Protein AF-A0A955KQ04-F1 (afdb_monomer)

Solvent-accessible surface area (backbone atoms only — not comparable to full-atom values): 5399 Å² total; per-residue (Å²): 110,72,67,60,54,50,53,53,50,52,52,51,54,61,71,45,46,64,66,51,60,64,63,69,69,58,52,82,63,49,73,63,25,44,53,52,51,51,50,52,49,45,39,65,75,43,50,50,56,50,53,51,50,52,35,48,53,45,27,53,50,9,48,43,26,33,70,63,67,18,75,86,35,69,66,43,23,51,52,9,48,50,36,34,50,53,26,50,51,52,54,50,50,50,50,65,68,50,75,77,114

Foldseek 3Di:
DVVVVVVVVVVVVVVCVVVVVVVVPAQPPHPVSVVVVVVVCCCVVPVLVPLLVVLVVQLVVLVCQQPPVCPPPVVSNVSSVVSNVVSVVVVVVSCVVVVVD

Mean predicted aligned error: 10.71 Å

Secondary structure (DSSP, 8-state):
-HHHHHHHHHHHHHHHHHHHHHHTTS-TTHHHHHHHHHHHHHIIIIIHHHHHHHHHHHHHHHHIIIIIGGGS-HHHHHHHHHHHHHHHHHHHHHHHHHTT-

Radius of gyration: 28.17 Å; Cα contacts (8 Å, |Δi|>4): 58; chains: 1; bounding box: 41×22×91 Å

pLDDT: mean 86.5, std 11.71, range [58.22, 98.44]

Structure (mmCIF, N/CA/C/O backbone):
data_AF-A0A955KQ04-F1
#
_entry.id   AF-A0A955KQ04-F1
#
loop_
_atom_site.group_PDB
_atom_site.id
_atom_site.type_symbol
_atom_site.label_atom_id
_atom_site.label_alt_id
_atom_site.label_comp_id
_atom_site.label_asym_id
_atom_site.label_entity_id
_atom_site.label_seq_id
_atom_site.pdbx_PDB_ins_code
_atom_site.Cartn_x
_atom_site.Cartn_y
_atom_site.Cartn_z
_atom_site.occupancy
_atom_site.B_iso_or_equiv
_atom_site.auth_seq_id
_atom_site.auth_comp_id
_atom_site.auth_asym_id
_atom_site.auth_atom_id
_atom_site.pdbx_PDB_model_num
ATOM 1 N N . MET A 1 1 ? 16.935 -0.735 -64.415 1.00 66.25 1 MET A N 1
ATOM 2 C CA . MET A 1 1 ? 17.937 -0.827 -63.324 1.00 66.25 1 MET A CA 1
ATOM 3 C C . MET A 1 1 ? 17.480 -0.178 -62.018 1.00 66.25 1 MET A C 1
ATOM 5 O O . MET A 1 1 ? 17.478 -0.868 -61.011 1.00 66.25 1 MET A O 1
ATOM 9 N N . LYS A 1 2 ? 17.014 1.085 -62.009 1.00 64.88 2 LYS A N 1
ATOM 10 C CA . LYS A 1 2 ? 16.576 1.765 -60.767 1.00 64.88 2 LYS A CA 1
ATOM 11 C C . LYS A 1 2 ? 15.517 1.007 -59.953 1.00 64.88 2 LYS A C 1
ATOM 13 O O . LYS A 1 2 ? 15.675 0.919 -58.746 1.00 64.88 2 LYS A O 1
ATOM 18 N N . LYS A 1 3 ? 14.501 0.417 -60.605 1.00 65.00 3 LYS A N 1
ATOM 19 C CA . LYS A 1 3 ? 13.442 -0.367 -59.934 1.00 65.00 3 LYS A CA 1
ATOM 20 C C . LYS A 1 3 ? 13.988 -1.627 -59.253 1.00 65.00 3 LYS A C 1
ATOM 22 O O . LYS A 1 3 ? 13.662 -1.882 -58.108 1.00 65.00 3 LYS A O 1
ATOM 27 N N . PHE A 1 4 ? 14.877 -2.368 -59.910 1.00 76.19 4 PHE A N 1
ATOM 28 C CA . PHE A 1 4 ? 15.499 -3.565 -59.330 1.00 76.19 4 PHE A CA 1
ATOM 29 C C . PHE A 1 4 ? 16.341 -3.230 -58.088 1.00 76.19 4 PHE A C 1
ATOM 31 O O . PHE A 1 4 ? 16.214 -3.886 -57.061 1.00 76.19 4 PHE A O 1
ATOM 38 N N . LEU A 1 5 ? 17.106 -2.136 -58.144 1.00 74.31 5 LEU A N 1
ATOM 39 C CA . LEU A 1 5 ? 17.864 -1.616 -57.000 1.00 74.31 5 LEU A CA 1
ATOM 40 C C . LEU A 1 5 ? 16.964 -1.213 -55.821 1.00 74.31 5 LEU A C 1
ATOM 42 O O . LEU A 1 5 ? 17.329 -1.447 -54.675 1.00 74.31 5 LEU A O 1
ATOM 46 N N . THR A 1 6 ? 15.779 -0.650 -56.083 1.00 76.75 6 THR A N 1
ATOM 47 C CA . THR A 1 6 ? 14.837 -0.265 -55.013 1.00 76.75 6 THR A CA 1
ATOM 48 C C . THR A 1 6 ? 14.231 -1.480 -54.319 1.00 76.75 6 THR A C 1
ATOM 50 O O . THR A 1 6 ? 14.092 -1.477 -53.100 1.00 76.75 6 THR A O 1
ATOM 53 N N . HIS A 1 7 ? 13.907 -2.531 -55.075 1.00 75.81 7 HIS A N 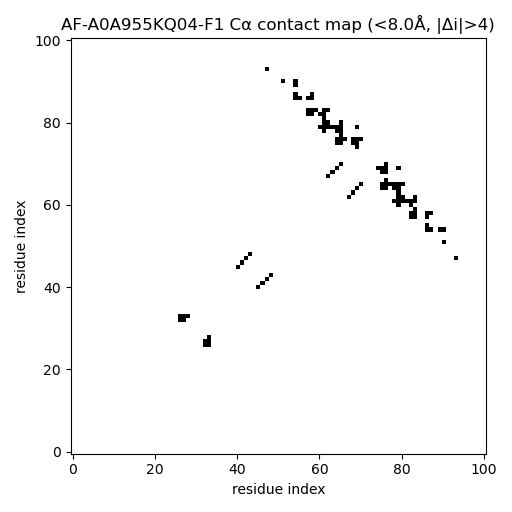1
ATOM 54 C CA . HIS A 1 7 ? 13.354 -3.759 -54.502 1.00 75.81 7 HIS A CA 1
ATOM 55 C C . HIS A 1 7 ? 14.429 -4.524 -53.721 1.00 75.81 7 HIS A C 1
ATOM 57 O O . HIS A 1 7 ? 14.157 -4.964 -52.610 1.00 75.81 7 HIS A O 1
ATOM 63 N N . ALA A 1 8 ? 15.661 -4.583 -54.242 1.00 80.06 8 ALA A N 1
ATOM 64 C CA . ALA A 1 8 ? 16.804 -5.179 -53.551 1.00 80.06 8 ALA A CA 1
ATOM 65 C C . ALA A 1 8 ? 17.114 -4.477 -52.213 1.00 80.06 8 ALA A C 1
ATOM 67 O O . ALA A 1 8 ? 17.334 -5.143 -51.201 1.00 80.06 8 ALA A O 1
ATOM 68 N N . ALA A 1 9 ? 17.067 -3.140 -52.187 1.00 80.44 9 ALA A N 1
ATOM 69 C CA . ALA A 1 9 ? 17.249 -2.359 -50.965 1.00 80.44 9 ALA A CA 1
ATOM 70 C C . ALA A 1 9 ? 16.131 -2.617 -49.938 1.00 80.44 9 ALA A C 1
ATOM 72 O O . ALA A 1 9 ? 16.426 -2.851 -48.771 1.00 80.44 9 ALA A O 1
ATOM 73 N N . ALA A 1 10 ? 14.866 -2.659 -50.370 1.00 80.75 10 ALA A N 1
ATOM 74 C CA . ALA A 1 10 ? 13.731 -2.937 -49.487 1.00 80.75 10 ALA A CA 1
ATOM 75 C C . ALA A 1 10 ? 13.790 -4.349 -48.873 1.00 80.75 10 ALA A C 1
ATOM 77 O O . ALA A 1 10 ? 13.552 -4.518 -47.676 1.00 80.75 10 ALA A O 1
ATOM 78 N N . SER A 1 11 ? 14.170 -5.361 -49.662 1.00 78.25 11 SER A N 1
ATOM 79 C CA . SER A 1 11 ? 14.382 -6.721 -49.152 1.00 78.25 11 SER A CA 1
ATOM 80 C C . SER A 1 11 ? 15.551 -6.806 -48.169 1.00 78.25 11 SER A C 1
ATOM 82 O O . SER A 1 11 ? 15.453 -7.512 -47.169 1.00 78.25 11 SER A O 1
ATOM 84 N N . ALA A 1 12 ? 16.630 -6.051 -48.395 1.00 79.56 12 ALA A N 1
ATOM 85 C CA . ALA A 1 12 ? 17.749 -5.982 -47.459 1.00 79.56 12 ALA A CA 1
ATOM 86 C C . ALA A 1 12 ? 17.338 -5.328 -46.130 1.00 79.56 12 ALA A C 1
ATOM 88 O O . ALA A 1 12 ? 17.716 -5.813 -45.067 1.00 79.56 12 ALA A O 1
ATOM 89 N N . SER A 1 13 ? 16.505 -4.282 -46.167 1.00 75.44 13 SER A N 1
ATOM 90 C CA . SER A 1 13 ? 15.962 -3.653 -44.957 1.00 75.44 13 SER A CA 1
ATOM 91 C C . SER A 1 13 ? 15.085 -4.611 -44.147 1.00 75.44 13 SER A C 1
ATOM 93 O O . SER A 1 13 ? 15.224 -4.672 -42.930 1.00 75.44 13 SER A O 1
ATOM 95 N N . LEU A 1 14 ? 14.232 -5.402 -44.810 1.00 80.94 14 LEU A N 1
ATOM 96 C CA . LEU A 1 14 ? 13.381 -6.412 -44.165 1.00 80.94 14 LEU A CA 1
ATOM 97 C C . LEU A 1 14 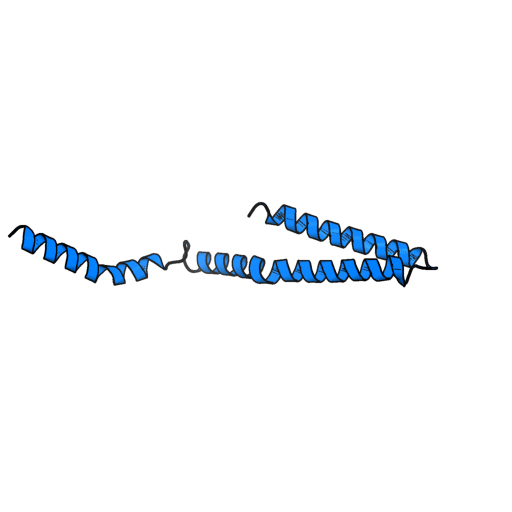? 14.200 -7.524 -43.496 1.00 80.94 14 LEU A C 1
ATOM 99 O O . LEU A 1 14 ? 13.898 -7.913 -42.370 1.00 80.94 14 LEU A O 1
ATOM 103 N N . LEU A 1 15 ? 15.272 -7.985 -44.143 1.00 83.25 15 LEU A N 1
ATOM 104 C CA . LEU A 1 15 ? 16.174 -9.008 -43.599 1.00 83.25 15 LEU A CA 1
ATOM 105 C C . LEU A 1 15 ? 17.019 -8.509 -42.417 1.00 83.25 15 LEU A C 1
ATOM 107 O O . LEU A 1 15 ? 17.487 -9.318 -41.619 1.00 83.25 15 LEU A O 1
ATOM 111 N N . LEU A 1 16 ? 17.193 -7.192 -42.278 1.00 79.50 16 LEU A N 1
ATOM 112 C CA . LEU A 1 16 ? 17.889 -6.577 -41.147 1.00 79.50 16 LEU A CA 1
ATOM 113 C C . LEU A 1 16 ? 16.969 -6.292 -39.950 1.00 79.50 16 LEU A C 1
ATOM 115 O O . LEU A 1 16 ? 17.472 -6.041 -38.854 1.00 79.50 16 LEU A O 1
ATOM 119 N N . THR A 1 17 ? 15.643 -6.389 -40.114 1.00 76.69 17 THR A N 1
ATOM 120 C CA . THR A 1 17 ? 14.692 -6.164 -39.010 1.00 76.69 17 THR A CA 1
ATOM 121 C C . THR A 1 17 ? 14.938 -7.056 -37.786 1.00 76.69 17 THR A C 1
ATOM 123 O O . THR A 1 17 ? 14.923 -6.501 -36.687 1.00 76.69 17 THR A O 1
ATOM 126 N N . PRO A 1 18 ? 15.276 -8.364 -37.894 1.00 77.00 18 PRO A N 1
ATOM 127 C CA . PRO A 1 18 ? 15.510 -9.193 -36.712 1.00 77.00 18 PRO A CA 1
ATOM 128 C C . PRO A 1 18 ? 16.697 -8.684 -35.885 1.00 77.00 18 PRO A C 1
ATOM 130 O O . PRO A 1 18 ? 16.605 -8.570 -34.666 1.00 77.00 18 PRO A O 1
ATOM 133 N N . PHE A 1 19 ? 17.785 -8.273 -36.539 1.00 71.31 19 PHE A N 1
ATOM 134 C CA . PHE A 1 19 ? 18.992 -7.784 -35.867 1.00 71.31 19 PHE A CA 1
ATOM 135 C C . PHE A 1 19 ? 18.751 -6.484 -35.089 1.00 71.31 19 PHE A C 1
ATOM 137 O O . PHE A 1 19 ? 19.289 -6.312 -33.997 1.00 71.31 19 PHE A O 1
ATOM 144 N N . VAL A 1 20 ? 17.893 -5.597 -35.602 1.00 70.94 20 VAL A N 1
ATOM 145 C CA . VAL A 1 20 ? 17.491 -4.372 -34.891 1.00 70.94 20 VAL A CA 1
ATOM 146 C C . VAL A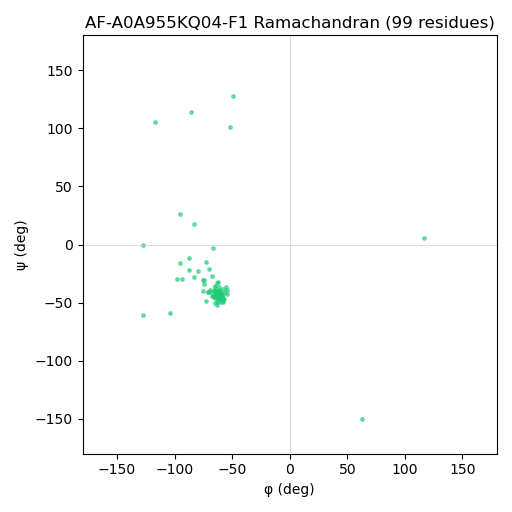 1 20 ? 16.519 -4.693 -33.749 1.00 70.94 20 VAL A C 1
ATOM 148 O O . VAL A 1 20 ? 16.609 -4.088 -32.681 1.00 70.94 20 VAL A O 1
ATOM 151 N N . THR A 1 21 ? 15.647 -5.699 -33.913 1.00 68.94 21 THR A N 1
ATOM 152 C CA . THR A 1 21 ? 14.709 -6.102 -32.851 1.00 68.94 21 THR A CA 1
ATOM 153 C C . THR A 1 21 ? 15.376 -6.720 -31.621 1.00 68.94 21 THR A C 1
ATOM 155 O O . THR A 1 21 ? 14.847 -6.586 -30.519 1.00 68.94 21 THR A O 1
ATOM 158 N N . PHE A 1 22 ? 16.553 -7.335 -31.772 1.00 67.06 22 PHE A N 1
ATOM 159 C CA . PHE A 1 22 ? 17.351 -7.808 -30.636 1.00 67.06 22 PHE A CA 1
ATOM 160 C C . PHE A 1 22 ? 18.158 -6.685 -29.961 1.00 67.06 22 PHE A C 1
ATOM 162 O O . PHE A 1 22 ? 18.472 -6.796 -28.780 1.00 67.06 22 PHE A O 1
ATOM 169 N N . ALA A 1 23 ? 18.456 -5.585 -30.664 1.00 61.94 23 ALA A N 1
ATOM 170 C CA . ALA A 1 23 ? 19.187 -4.441 -30.108 1.00 61.94 23 ALA A CA 1
ATOM 171 C C . ALA A 1 23 ? 18.292 -3.461 -29.321 1.00 61.94 23 ALA A C 1
ATOM 173 O O . ALA A 1 23 ? 18.759 -2.817 -28.386 1.00 61.94 23 ALA A O 1
ATOM 174 N N . GLN A 1 24 ? 17.003 -3.364 -29.662 1.00 61.12 24 GLN A N 1
ATOM 175 C CA . GLN A 1 24 ? 16.032 -2.518 -28.945 1.00 61.12 24 GLN A CA 1
ATOM 176 C C . GLN A 1 24 ? 15.627 -3.067 -27.563 1.00 61.12 24 GLN A C 1
ATOM 178 O O . GLN A 1 24 ? 15.056 -2.333 -26.765 1.00 61.12 24 GLN A O 1
ATOM 183 N N . PHE A 1 25 ? 15.908 -4.343 -27.271 1.00 58.97 25 PHE A N 1
ATOM 184 C CA . PHE A 1 25 ? 15.483 -5.019 -26.038 1.00 58.97 25 PHE A CA 1
ATOM 185 C C . PHE A 1 25 ? 16.544 -5.007 -24.927 1.00 58.97 25 PHE A C 1
ATOM 187 O O . PHE A 1 25 ? 16.555 -5.879 -24.062 1.00 58.97 25 PHE A O 1
ATOM 194 N N . ALA A 1 26 ? 17.441 -4.021 -24.929 1.00 58.22 26 ALA A N 1
ATOM 195 C CA . ALA A 1 26 ? 18.261 -3.726 -23.763 1.00 58.22 26 ALA A CA 1
ATOM 196 C C . ALA A 1 26 ? 17.463 -2.778 -22.851 1.00 58.22 26 ALA A C 1
ATOM 198 O O . ALA A 1 26 ? 17.224 -1.638 -23.257 1.00 58.22 26 ALA A O 1
ATOM 199 N N . PRO A 1 27 ? 17.053 -3.199 -21.635 1.00 58.41 27 PRO A N 1
ATOM 200 C CA . PRO A 1 27 ? 16.543 -2.272 -20.634 1.00 58.41 27 PRO A CA 1
ATOM 201 C C . PRO A 1 27 ? 17.530 -1.116 -20.529 1.00 58.41 27 PRO A C 1
ATOM 203 O O . PRO A 1 27 ? 18.742 -1.338 -20.422 1.00 58.41 27 PRO A O 1
ATOM 206 N N . SER A 1 28 ? 17.031 0.110 -20.643 1.00 68.06 28 SER A N 1
ATOM 207 C CA . SER A 1 28 ? 17.831 1.325 -20.537 1.00 68.06 28 SER A CA 1
ATOM 208 C C . SER A 1 28 ? 18.652 1.276 -19.240 1.00 68.06 28 SER A C 1
ATOM 210 O O . SER A 1 28 ? 18.105 1.478 -18.161 1.00 68.06 28 SER A O 1
ATOM 212 N N . GLY A 1 29 ? 19.946 0.940 -19.333 1.00 75.56 29 GLY A N 1
ATOM 213 C CA . GLY A 1 29 ? 20.841 0.787 -18.175 1.00 75.56 29 GLY A CA 1
ATOM 214 C C . GLY A 1 29 ? 21.430 -0.611 -17.915 1.00 75.56 29 GLY A C 1
ATOM 215 O O . GLY A 1 29 ? 22.109 -0.783 -16.903 1.00 75.56 29 GLY A O 1
ATOM 216 N N . GLY A 1 30 ? 21.215 -1.611 -18.781 1.00 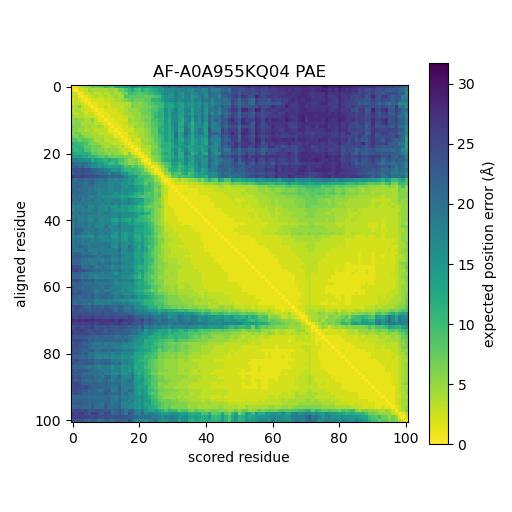85.50 30 GLY A N 1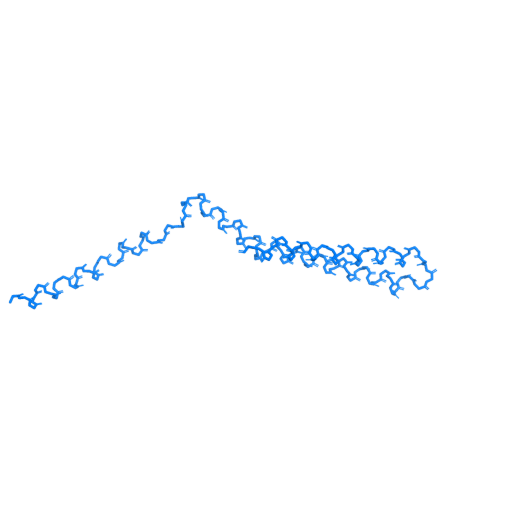
ATOM 217 C CA . GLY A 1 30 ? 21.798 -2.956 -18.610 1.00 85.50 30 GLY A CA 1
ATOM 218 C C . GLY A 1 30 ? 21.303 -3.658 -17.337 1.00 85.50 30 GLY A C 1
ATOM 219 O O . GLY A 1 30 ? 20.201 -3.376 -16.878 1.00 85.50 30 GLY A O 1
ATOM 220 N N . ASN A 1 31 ? 22.108 -4.541 -16.726 1.00 88.88 31 ASN A N 1
ATOM 221 C CA . ASN A 1 31 ? 21.697 -5.277 -15.515 1.00 88.88 31 ASN A CA 1
ATOM 222 C C . ASN A 1 31 ? 21.243 -4.359 -14.370 1.00 88.88 31 ASN A C 1
ATOM 224 O O . ASN A 1 31 ? 20.309 -4.700 -13.653 1.00 88.88 31 ASN A O 1
ATOM 228 N N . PHE A 1 32 ? 21.884 -3.200 -14.196 1.00 88.62 32 PHE A N 1
ATOM 229 C CA . PHE A 1 32 ? 21.475 -2.237 -13.173 1.00 88.62 32 PHE A CA 1
ATOM 230 C C . PHE A 1 32 ? 20.112 -1.607 -13.496 1.00 88.62 32 PHE A C 1
ATOM 232 O O . PHE A 1 32 ? 19.272 -1.483 -12.608 1.00 88.62 32 PHE A O 1
ATOM 239 N N . GLY A 1 33 ? 19.870 -1.279 -14.769 1.00 90.25 33 GLY A N 1
ATOM 240 C CA . GLY A 1 33 ? 18.563 -0.820 -15.242 1.0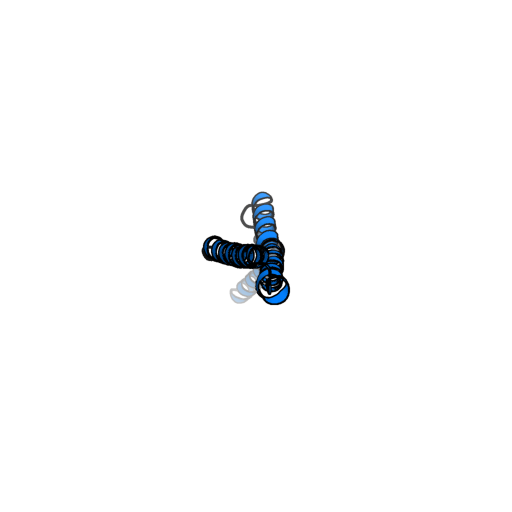0 90.25 33 GLY A CA 1
ATOM 241 C C . GLY A 1 33 ? 17.466 -1.853 -14.985 1.00 90.25 33 GLY A C 1
ATOM 242 O O . GLY A 1 33 ? 16.434 -1.509 -14.416 1.00 90.25 33 GLY A O 1
ATOM 243 N N . THR A 1 34 ? 17.722 -3.126 -15.304 1.00 90.62 34 THR A N 1
ATOM 244 C CA . THR A 1 34 ? 16.790 -4.230 -15.022 1.00 90.62 34 THR A CA 1
ATOM 245 C C . THR A 1 34 ? 16.465 -4.332 -13.534 1.00 90.62 34 THR A C 1
ATOM 247 O O . THR A 1 34 ? 15.294 -4.365 -13.176 1.00 90.62 34 THR A O 1
ATOM 250 N N . LEU A 1 35 ? 17.479 -4.303 -12.660 1.00 93.06 35 LEU A N 1
ATOM 251 C CA . LEU A 1 35 ? 17.266 -4.351 -11.209 1.00 93.06 35 LEU A CA 1
ATOM 252 C C . LEU A 1 35 ? 16.393 -3.190 -10.717 1.00 93.06 35 LEU A C 1
ATOM 254 O O . LEU A 1 35 ? 15.504 -3.399 -9.894 1.00 93.06 35 LEU A O 1
ATOM 258 N N . LEU A 1 36 ? 16.618 -1.973 -11.222 1.00 92.12 36 LEU A N 1
ATOM 259 C CA . LEU A 1 36 ? 15.804 -0.815 -10.854 1.00 92.12 36 LEU A CA 1
ATOM 260 C C . LEU A 1 36 ? 14.354 -0.978 -11.326 1.00 92.12 36 LEU A C 1
ATOM 262 O O . LEU A 1 36 ? 13.429 -0.730 -10.553 1.00 92.12 36 LEU A O 1
ATOM 266 N N . THR A 1 37 ? 14.146 -1.430 -12.564 1.00 91.44 37 THR A N 1
ATOM 267 C CA . THR A 1 37 ? 12.809 -1.712 -13.097 1.00 91.44 37 THR A CA 1
ATOM 268 C C . THR A 1 37 ? 12.097 -2.798 -12.291 1.00 91.44 37 THR A C 1
ATOM 270 O O . THR A 1 37 ? 10.924 -2.632 -11.965 1.00 91.44 37 THR A O 1
ATOM 273 N N . ASP A 1 38 ? 12.792 -3.862 -11.895 1.00 93.94 38 ASP A N 1
ATOM 274 C CA . ASP A 1 38 ? 12.220 -4.935 -11.081 1.00 93.94 38 ASP A CA 1
ATOM 275 C C . ASP A 1 38 ? 11.819 -4.439 -9.686 1.00 93.94 38 ASP A C 1
ATOM 277 O O . ASP A 1 38 ? 10.725 -4.750 -9.211 1.00 93.94 38 ASP A O 1
ATOM 281 N N . ILE A 1 39 ? 12.653 -3.607 -9.048 1.00 93.81 39 ILE A N 1
ATOM 282 C CA . ILE A 1 39 ? 12.336 -2.982 -7.755 1.00 93.81 39 ILE A CA 1
ATOM 283 C C . ILE A 1 39 ? 11.102 -2.083 -7.874 1.00 93.81 39 ILE A C 1
ATOM 285 O O . ILE A 1 39 ? 10.215 -2.144 -7.018 1.00 93.81 39 ILE A O 1
ATOM 289 N N . LEU A 1 40 ? 11.021 -1.262 -8.923 1.00 92.00 40 LEU A N 1
ATOM 290 C CA . LEU A 1 40 ? 9.867 -0.394 -9.168 1.00 92.00 40 LEU A CA 1
ATOM 291 C C . LEU A 1 40 ? 8.597 -1.217 -9.421 1.00 92.00 40 LEU A C 1
ATOM 293 O O . LEU A 1 40 ? 7.557 -0.945 -8.821 1.00 92.00 40 LEU A O 1
ATOM 297 N N . ASN A 1 41 ? 8.690 -2.266 -10.238 1.00 93.94 41 ASN A N 1
ATOM 298 C CA . ASN A 1 41 ? 7.569 -3.150 -10.547 1.00 93.94 41 ASN A CA 1
ATOM 299 C C . ASN A 1 41 ? 7.068 -3.888 -9.306 1.00 93.94 41 ASN A C 1
ATOM 301 O O . ASN A 1 41 ? 5.859 -3.933 -9.071 1.00 93.94 41 ASN A O 1
ATOM 305 N N . PHE A 1 42 ? 7.975 -4.427 -8.489 1.00 95.75 42 PHE A N 1
ATOM 306 C CA . PHE A 1 42 ? 7.629 -5.061 -7.220 1.00 95.75 42 PHE A CA 1
ATOM 307 C C . PHE A 1 42 ? 6.983 -4.063 -6.256 1.00 95.75 42 PHE A C 1
ATOM 309 O O . PHE A 1 42 ? 5.958 -4.362 -5.640 1.00 95.75 42 PHE A O 1
ATOM 316 N N . SER A 1 43 ? 7.548 -2.859 -6.153 1.00 93.44 43 SER A N 1
ATOM 317 C CA . SER A 1 43 ? 7.040 -1.831 -5.245 1.00 93.44 43 SER A CA 1
ATOM 318 C C . SER A 1 43 ? 5.607 -1.436 -5.604 1.00 93.44 43 SER A C 1
ATOM 320 O O . SER A 1 43 ? 4.732 -1.429 -4.740 1.00 93.44 43 SER A O 1
ATOM 322 N N . THR A 1 44 ? 5.343 -1.188 -6.887 1.00 92.00 44 THR A N 1
ATOM 323 C CA . THR A 1 44 ? 4.030 -0.747 -7.377 1.00 92.00 44 THR A CA 1
ATOM 324 C C . THR A 1 44 ? 3.004 -1.878 -7.427 1.00 92.00 44 THR A C 1
ATOM 326 O O . THR A 1 44 ? 1.847 -1.673 -7.074 1.00 92.00 44 THR A O 1
ATOM 329 N N . SER A 1 45 ? 3.410 -3.082 -7.836 1.00 94.62 45 SER A N 1
ATOM 330 C CA . SER A 1 45 ? 2.472 -4.194 -8.058 1.00 94.62 45 SER A CA 1
ATOM 331 C C . SER A 1 45 ? 2.198 -5.013 -6.800 1.00 94.62 45 SER A C 1
ATOM 333 O O . SER A 1 45 ? 1.182 -5.700 -6.729 1.00 94.62 45 SER A O 1
ATOM 335 N N . VAL A 1 46 ? 3.102 -4.972 -5.816 1.00 96.25 46 VAL A N 1
ATOM 336 C CA . VAL A 1 46 ? 3.031 -5.823 -4.622 1.00 96.25 46 VAL A CA 1
ATOM 337 C C . VAL A 1 46 ? 3.115 -4.998 -3.346 1.00 96.25 46 VAL A C 1
ATOM 339 O O . VAL A 1 46 ? 2.175 -5.018 -2.554 1.00 96.25 46 VAL A O 1
ATOM 342 N N . LEU A 1 47 ? 4.210 -4.262 -3.135 1.00 95.06 47 LEU A N 1
ATOM 343 C CA . LEU A 1 47 ? 4.497 -3.646 -1.836 1.00 95.06 47 LEU A CA 1
ATOM 344 C C . LEU A 1 47 ? 3.463 -2.584 -1.443 1.00 95.06 47 LEU A C 1
ATOM 346 O O . LEU A 1 47 ? 2.924 -2.636 -0.339 1.00 95.06 47 LEU A O 1
ATOM 350 N N . ILE A 1 48 ? 3.166 -1.639 -2.337 1.00 93.94 48 ILE A N 1
ATOM 351 C CA . ILE A 1 48 ? 2.207 -0.560 -2.072 1.00 93.94 48 ILE A CA 1
ATOM 352 C C . ILE A 1 48 ? 0.795 -1.123 -1.844 1.00 93.94 48 ILE A C 1
ATOM 354 O O . ILE A 1 48 ? 0.224 -0.830 -0.790 1.00 93.94 48 ILE A O 1
ATOM 358 N N . PRO A 1 49 ? 0.235 -1.974 -2.733 1.00 94.81 49 PRO A N 1
ATOM 359 C CA . PRO A 1 49 ? -1.053 -2.619 -2.483 1.00 94.81 49 PRO A CA 1
ATOM 360 C C . PRO A 1 49 ? -1.098 -3.386 -1.158 1.00 94.81 49 PRO A C 1
ATOM 362 O O . PRO A 1 49 ? -2.094 -3.322 -0.440 1.00 94.81 49 PRO A O 1
ATOM 365 N N . PHE A 1 50 ? -0.014 -4.075 -0.799 1.00 97.31 50 PHE A N 1
ATOM 366 C CA . PHE A 1 50 ? 0.076 -4.831 0.446 1.00 97.31 50 PHE A CA 1
ATOM 367 C C . PHE A 1 50 ? 0.046 -3.930 1.689 1.00 97.31 50 PHE A C 1
ATOM 369 O O . PHE A 1 50 ? -0.704 -4.199 2.628 1.00 97.31 50 PHE A O 1
ATOM 376 N N . ILE A 1 51 ? 0.803 -2.828 1.692 1.00 96.00 51 ILE A N 1
ATOM 377 C CA . ILE A 1 51 ? 0.788 -1.860 2.799 1.00 96.00 51 ILE A CA 1
ATOM 378 C C . ILE A 1 51 ? -0.591 -1.199 2.914 1.00 96.00 51 ILE A C 1
ATOM 380 O O . ILE A 1 51 ? -1.102 -1.053 4.025 1.00 96.00 51 ILE A O 1
ATOM 384 N N . LEU A 1 52 ? -1.222 -0.845 1.789 1.00 96.19 52 LEU A N 1
ATOM 385 C CA . LEU A 1 52 ? -2.584 -0.304 1.782 1.00 96.19 52 LEU A CA 1
ATOM 386 C C . LEU A 1 52 ? -3.592 -1.301 2.358 1.00 96.19 52 LEU A C 1
ATOM 388 O O . LEU A 1 52 ? -4.436 -0.911 3.164 1.00 96.19 52 LEU A O 1
ATOM 392 N N . ALA A 1 53 ? -3.477 -2.584 2.009 1.00 97.94 53 ALA A N 1
ATOM 393 C CA . ALA A 1 53 ? -4.313 -3.629 2.585 1.00 97.94 53 ALA A CA 1
ATOM 394 C C . ALA A 1 53 ? -4.135 -3.697 4.108 1.00 97.94 53 ALA A C 1
ATOM 396 O O . ALA A 1 53 ? -5.119 -3.625 4.839 1.00 97.94 53 ALA A O 1
ATOM 397 N N . ILE A 1 54 ? -2.898 -3.742 4.611 1.00 98.06 54 ILE A N 1
ATOM 398 C CA . ILE A 1 54 ? -2.639 -3.739 6.060 1.00 98.06 54 ILE A CA 1
ATOM 399 C C . ILE A 1 54 ? -3.219 -2.486 6.723 1.00 98.06 54 ILE A C 1
ATOM 401 O O . ILE A 1 54 ? -3.904 -2.597 7.739 1.00 98.06 54 ILE A O 1
ATOM 405 N N . GLY A 1 55 ? -2.990 -1.304 6.149 1.00 98.00 55 GLY A N 1
ATOM 406 C CA . GLY A 1 55 ? -3.556 -0.059 6.662 1.00 98.00 55 GLY A CA 1
ATOM 407 C C . GLY A 1 55 ? -5.084 -0.107 6.720 1.00 98.00 55 GLY A C 1
ATOM 408 O O . GLY A 1 55 ? -5.675 0.344 7.700 1.00 98.00 55 GLY A O 1
ATOM 409 N N . PHE A 1 56 ? -5.731 -0.727 5.729 1.00 98.25 56 PHE A N 1
ATOM 410 C CA . PHE A 1 56 ? -7.182 -0.903 5.707 1.00 98.25 56 PHE A CA 1
ATOM 411 C C . PHE A 1 56 ? -7.651 -1.838 6.822 1.00 98.25 56 PHE A C 1
ATOM 413 O O . PHE A 1 56 ? -8.588 -1.498 7.544 1.00 98.25 56 PHE A O 1
ATOM 420 N N . LEU A 1 57 ? -6.966 -2.964 7.039 1.00 98.44 57 LEU A N 1
ATOM 421 C CA . LEU A 1 57 ? -7.258 -3.844 8.173 1.00 98.44 57 LEU A CA 1
ATOM 422 C C . LEU A 1 57 ? -7.101 -3.114 9.518 1.00 98.44 57 LEU A C 1
ATOM 424 O O . LEU A 1 57 ? -7.962 -3.248 10.386 1.00 98.44 57 LEU A O 1
ATOM 428 N N . VAL A 1 58 ? -6.045 -2.313 9.689 1.00 98.31 58 VAL A N 1
ATOM 429 C CA . VAL A 1 58 ? -5.825 -1.514 10.908 1.00 98.31 58 VAL A CA 1
ATOM 430 C C . VAL A 1 58 ? -6.926 -0.469 11.096 1.00 98.31 58 VAL A C 1
ATOM 432 O O . VAL A 1 58 ? -7.409 -0.284 12.213 1.00 98.31 58 VAL A O 1
ATOM 435 N N . PHE A 1 59 ? -7.369 0.179 10.018 1.00 98.44 59 PHE A N 1
ATOM 436 C CA . PHE A 1 59 ? -8.480 1.126 10.056 1.00 98.44 59 PHE A CA 1
ATOM 437 C C . PHE A 1 59 ? -9.785 0.448 10.498 1.00 98.44 59 PHE A C 1
ATOM 439 O O . PHE A 1 59 ? -10.442 0.922 11.426 1.00 98.44 59 PHE A O 1
ATOM 446 N N . VAL A 1 60 ? -10.126 -0.697 9.897 1.00 98.06 60 VAL A N 1
ATOM 447 C CA . VAL A 1 60 ? -11.312 -1.492 10.263 1.00 98.06 60 VAL A CA 1
ATOM 448 C C . VAL A 1 60 ? -11.224 -1.977 11.711 1.00 98.06 60 VAL A C 1
ATOM 450 O O . VAL A 1 60 ? -12.210 -1.923 12.445 1.00 98.06 60 VAL A O 1
ATOM 453 N N . TRP A 1 61 ? -10.041 -2.390 12.167 1.00 97.56 61 TRP A N 1
ATOM 454 C CA . TRP A 1 61 ? -9.819 -2.739 13.569 1.00 97.56 61 TRP A CA 1
ATOM 455 C C . TRP A 1 61 ? -10.037 -1.542 14.503 1.00 97.56 61 TRP A C 1
ATOM 457 O O . TRP A 1 61 ? -10.670 -1.673 15.553 1.00 97.56 61 TRP A O 1
ATOM 467 N N . GLY A 1 62 ? -9.583 -0.354 14.102 1.00 97.00 62 GLY A N 1
ATOM 468 C CA . GLY A 1 62 ? -9.869 0.898 14.797 1.00 97.00 62 GLY A CA 1
ATOM 469 C C . GLY A 1 62 ? -11.370 1.180 14.902 1.00 97.00 62 GLY A C 1
ATOM 470 O O . GLY A 1 62 ? -11.852 1.492 15.991 1.00 97.00 62 GLY A O 1
ATOM 471 N N . MET A 1 63 ? -12.125 0.978 13.816 1.00 96.44 63 MET A N 1
ATOM 472 C CA . MET A 1 63 ? -13.588 1.094 13.822 1.00 96.44 63 MET A CA 1
ATOM 473 C C . MET A 1 63 ? -14.239 0.096 14.781 1.00 96.44 63 MET A C 1
ATOM 475 O O . MET A 1 63 ? -15.102 0.484 15.566 1.00 96.44 63 MET A O 1
ATOM 479 N N . PHE A 1 64 ? -13.817 -1.171 14.753 1.00 95.69 64 PHE A N 1
ATOM 480 C CA . PHE A 1 64 ? -14.315 -2.192 15.673 1.00 95.69 64 PHE A CA 1
ATOM 481 C C . PHE A 1 64 ? -14.089 -1.775 17.131 1.00 95.69 64 PHE A C 1
ATOM 483 O O . PHE A 1 64 ? -15.016 -1.809 17.943 1.00 95.69 64 PHE A O 1
ATOM 490 N N . ARG A 1 65 ? -12.884 -1.301 17.465 1.00 94.31 65 ARG A N 1
ATOM 491 C CA . ARG A 1 65 ? -12.579 -0.823 18.820 1.00 94.31 65 ARG A CA 1
ATOM 492 C C . ARG A 1 65 ? -13.396 0.406 19.207 1.00 94.31 65 ARG A C 1
ATOM 494 O O . ARG A 1 65 ? -13.857 0.479 20.338 1.00 94.31 65 ARG A O 1
ATOM 501 N N . TYR A 1 66 ? -13.597 1.340 18.280 1.00 94.56 66 TYR A N 1
ATOM 502 C CA . TYR A 1 66 ? -14.313 2.586 18.546 1.00 94.56 66 TYR A CA 1
ATOM 503 C C . TYR A 1 66 ? -15.822 2.384 18.716 1.00 94.56 66 TYR A C 1
ATOM 505 O O . TYR A 1 66 ? -16.405 2.903 19.664 1.00 94.56 66 TYR A O 1
ATOM 513 N N . PHE A 1 67 ? -16.454 1.652 17.795 1.00 91.19 67 PHE A N 1
ATOM 514 C CA . PHE A 1 67 ? -17.913 1.557 17.701 1.00 91.19 67 PHE A CA 1
ATOM 515 C C . PHE A 1 67 ? -18.500 0.312 18.364 1.00 91.19 67 PHE A C 1
ATOM 517 O O . PHE A 1 67 ? -19.643 0.363 18.807 1.00 91.19 67 PHE A O 1
ATOM 524 N N . ILE A 1 68 ? -17.759 -0.799 18.414 1.00 89.75 68 ILE A N 1
ATOM 525 C CA . ILE A 1 68 ? -18.279 -2.081 18.912 1.00 89.75 68 ILE A CA 1
ATOM 526 C C . ILE A 1 68 ? -17.748 -2.349 20.320 1.00 89.75 68 ILE A C 1
ATOM 528 O O . ILE A 1 68 ? -18.530 -2.469 21.259 1.00 89.75 68 ILE A O 1
ATOM 532 N N . ALA A 1 69 ? -16.425 -2.402 20.495 1.00 86.19 69 ALA A N 1
ATOM 533 C CA . ALA A 1 69 ? -15.831 -2.695 21.802 1.00 86.19 69 ALA A CA 1
ATOM 534 C C . ALA A 1 69 ? -15.900 -1.501 22.779 1.00 86.19 69 ALA A C 1
ATOM 536 O O . ALA A 1 69 ? -16.010 -1.697 23.985 1.00 86.19 69 ALA A O 1
ATOM 537 N N . GLY A 1 70 ? -15.862 -0.267 22.269 1.00 81.94 70 GLY A N 1
ATOM 538 C CA . GLY A 1 70 ? -15.808 0.975 23.051 1.00 81.94 70 GLY A CA 1
ATOM 539 C C . GLY A 1 70 ? -17.149 1.502 23.571 1.00 81.94 70 GLY A C 1
ATOM 540 O O . GLY A 1 70 ? -17.238 2.679 23.909 1.00 81.94 70 GLY A O 1
ATOM 541 N N . GLY A 1 71 ? -18.202 0.677 23.621 1.00 77.38 71 GLY A N 1
ATOM 542 C CA . GLY A 1 71 ? -19.541 1.109 24.048 1.00 77.38 71 GLY A CA 1
ATOM 543 C C . GLY A 1 71 ? -19.621 1.591 25.505 1.00 77.38 71 GLY A C 1
ATOM 544 O O . GLY A 1 71 ? -20.387 2.505 25.798 1.00 77.38 71 GLY A O 1
ATOM 545 N N . ALA A 1 72 ? -18.814 1.013 26.399 1.00 81.56 72 ALA A N 1
ATOM 546 C CA . ALA A 1 72 ? -18.734 1.390 27.818 1.00 81.56 72 ALA A CA 1
ATOM 547 C C . ALA A 1 72 ? -17.296 1.683 28.297 1.00 81.56 72 ALA A C 1
ATOM 549 O O . ALA A 1 72 ? -17.095 2.017 29.460 1.00 81.56 72 ALA A O 1
ATOM 550 N N . ASP A 1 73 ? -16.304 1.552 27.410 1.00 87.88 73 ASP A N 1
ATOM 551 C CA . ASP A 1 73 ? -14.880 1.744 27.702 1.00 87.88 73 ASP A CA 1
ATOM 552 C C . ASP A 1 73 ? -14.336 2.915 26.868 1.00 87.88 73 ASP A C 1
ATOM 554 O O . ASP A 1 73 ? -14.117 2.811 25.655 1.00 87.88 73 ASP A O 1
ATOM 558 N N . GLU A 1 74 ? -14.119 4.046 27.540 1.00 87.69 74 GLU A N 1
ATOM 559 C CA . GLU A 1 74 ? -13.569 5.263 26.938 1.00 87.69 74 GLU A CA 1
ATOM 560 C C . GLU A 1 74 ? -12.147 5.057 26.393 1.00 87.69 74 GLU A C 1
ATOM 562 O O . GLU A 1 74 ? -11.798 5.629 25.357 1.00 87.69 74 GLU A O 1
ATOM 567 N N . GLY A 1 75 ? -11.344 4.194 27.022 1.00 89.94 75 GLY A N 1
ATOM 568 C CA . GLY A 1 75 ? -9.985 3.877 26.587 1.00 89.94 75 GLY A CA 1
ATOM 569 C C . GLY A 1 75 ? -9.967 3.041 25.307 1.00 89.94 75 GLY A C 1
ATOM 570 O O . GLY A 1 75 ? -9.185 3.309 24.389 1.00 89.94 75 GLY A O 1
ATOM 571 N N . ALA A 1 76 ? -10.871 2.065 25.182 1.00 89.88 76 ALA A N 1
ATOM 572 C CA . ALA A 1 76 ? -11.054 1.315 23.938 1.00 89.88 76 ALA A CA 1
ATOM 573 C C . ALA A 1 76 ? -11.482 2.235 22.785 1.00 89.88 76 ALA A C 1
ATOM 575 O O . ALA A 1 76 ? -10.980 2.102 21.661 1.00 89.88 76 ALA A O 1
ATOM 576 N N . ARG A 1 77 ? -12.344 3.211 23.087 1.00 92.31 77 ARG A N 1
ATOM 577 C CA . ARG A 1 77 ? -12.798 4.222 22.136 1.00 92.31 77 ARG A CA 1
ATOM 578 C C . ARG A 1 77 ? -11.667 5.166 21.722 1.00 92.31 77 ARG A C 1
ATOM 580 O O . ARG A 1 77 ? -11.481 5.410 20.531 1.00 92.31 77 ARG A O 1
ATOM 587 N N . GLU A 1 78 ? -10.850 5.648 22.652 1.0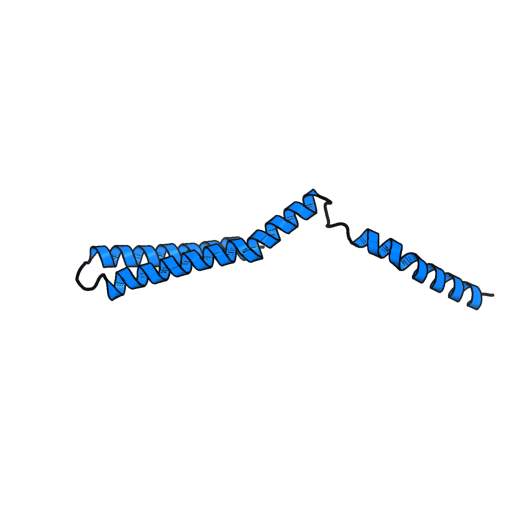0 95.00 78 GLU A N 1
ATOM 588 C CA . GLU A 1 78 ? -9.683 6.468 22.314 1.00 95.00 78 GLU A CA 1
ATOM 589 C C . GLU A 1 78 ? -8.663 5.700 21.460 1.00 95.00 78 GLU A C 1
ATOM 591 O O . GLU A 1 78 ? -8.200 6.209 20.436 1.00 95.00 78 GLU A O 1
ATOM 596 N N . ASN A 1 79 ? -8.366 4.450 21.817 1.00 94.75 79 ASN A N 1
ATOM 597 C CA . ASN A 1 79 ? -7.439 3.621 21.054 1.00 94.75 79 ASN A CA 1
ATOM 598 C C . ASN A 1 79 ? -7.942 3.378 19.622 1.00 94.75 79 ASN A C 1
ATOM 600 O O . ASN A 1 79 ? -7.190 3.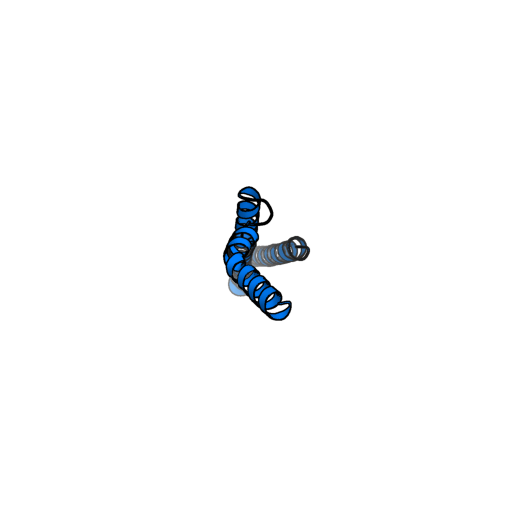562 18.665 1.00 94.75 79 ASN A O 1
ATOM 604 N N . GLY A 1 80 ? -9.227 3.043 19.466 1.00 96.44 80 GLY A N 1
ATOM 605 C CA . GLY A 1 80 ? -9.849 2.867 18.154 1.00 96.44 80 GLY A CA 1
ATOM 606 C C . GLY A 1 80 ? -9.770 4.125 17.288 1.00 96.44 80 GLY A C 1
ATOM 607 O O . GLY A 1 80 ? -9.412 4.048 16.113 1.00 96.44 80 GLY A O 1
ATOM 608 N N . LYS A 1 81 ? -10.013 5.300 17.886 1.00 96.06 81 LYS A N 1
ATOM 609 C CA . LYS A 1 81 ? -9.869 6.605 17.220 1.00 96.06 81 LYS A CA 1
ATOM 610 C C . LYS A 1 81 ? -8.450 6.807 16.702 1.00 96.06 81 LYS A C 1
ATOM 612 O O . LYS A 1 81 ? -8.265 7.158 15.540 1.00 96.06 81 LYS A O 1
ATOM 617 N N . ASN A 1 82 ? -7.458 6.566 17.555 1.00 97.62 82 ASN A N 1
ATOM 618 C CA . ASN A 1 82 ? -6.058 6.773 17.208 1.00 97.62 82 ASN A CA 1
ATOM 619 C C . ASN A 1 82 ? -5.616 5.819 16.089 1.00 97.62 82 ASN A C 1
ATOM 621 O O . ASN A 1 82 ? -4.959 6.258 15.152 1.00 97.62 82 ASN A O 1
ATOM 625 N N . LEU A 1 83 ? -6.051 4.554 16.115 1.00 97.88 83 LEU A N 1
ATOM 626 C CA . LEU A 1 83 ? -5.791 3.599 15.031 1.00 97.88 83 LEU A CA 1
ATOM 627 C C . LEU A 1 83 ? -6.351 4.075 13.686 1.00 97.88 83 LEU A C 1
ATOM 629 O O . LEU A 1 83 ? -5.642 4.026 12.682 1.00 97.88 83 LEU A O 1
ATOM 633 N N . MET A 1 84 ? -7.590 4.577 13.662 1.00 98.06 84 MET A N 1
ATOM 634 C CA . MET A 1 84 ? -8.188 5.121 12.438 1.00 98.06 84 MET A CA 1
ATOM 635 C C . MET A 1 84 ? -7.412 6.342 11.922 1.00 98.06 84 MET A C 1
ATOM 637 O O . MET A 1 84 ? -7.155 6.443 10.721 1.00 98.06 84 MET A O 1
ATOM 641 N N . ILE A 1 85 ? -6.996 7.245 12.817 1.00 98.12 85 ILE A N 1
ATOM 642 C CA . ILE A 1 85 ? -6.200 8.429 12.459 1.00 98.12 85 ILE A CA 1
ATOM 643 C C . ILE A 1 85 ? -4.846 8.011 11.880 1.00 98.12 85 ILE A C 1
ATOM 645 O O . ILE A 1 85 ? -4.476 8.482 10.807 1.00 98.12 85 ILE A O 1
ATOM 649 N N . TYR A 1 86 ? -4.122 7.108 12.543 1.00 98.06 86 TYR A N 1
ATOM 650 C CA . TYR A 1 86 ? -2.809 6.663 12.077 1.00 98.06 86 TYR A CA 1
ATOM 651 C C . TYR A 1 86 ? -2.885 5.912 10.748 1.00 98.06 86 TYR A C 1
ATOM 653 O O . TYR A 1 86 ? -2.056 6.158 9.875 1.00 98.06 86 TYR A O 1
ATOM 661 N N . ALA A 1 87 ? -3.896 5.061 10.548 1.00 97.94 87 ALA A N 1
ATOM 662 C CA . ALA A 1 87 ? -4.115 4.404 9.261 1.00 97.94 87 ALA A CA 1
ATOM 663 C C . ALA A 1 87 ? -4.403 5.424 8.145 1.00 97.94 87 ALA A C 1
ATOM 665 O O . ALA A 1 87 ? -3.807 5.352 7.073 1.00 97.94 87 ALA A O 1
ATOM 666 N N . THR A 1 88 ? -5.243 6.427 8.423 1.00 97.94 88 THR A N 1
ATOM 667 C CA . THR A 1 88 ? -5.557 7.500 7.465 1.00 97.94 88 THR A CA 1
ATOM 668 C C . THR A 1 88 ? -4.317 8.322 7.115 1.00 97.94 88 THR A C 1
ATOM 670 O O . THR A 1 88 ? -4.061 8.576 5.940 1.00 97.94 88 THR A O 1
ATOM 673 N N . LEU A 1 89 ? -3.508 8.699 8.110 1.00 97.50 89 LEU A N 1
ATOM 674 C CA . LEU A 1 89 ? -2.233 9.382 7.880 1.00 97.50 89 LEU A CA 1
ATOM 675 C C . LEU A 1 89 ? -1.275 8.521 7.052 1.00 97.50 89 LEU A C 1
ATOM 677 O O . LEU A 1 89 ? -0.630 9.038 6.144 1.00 97.50 89 LEU A O 1
ATOM 681 N N . GLY A 1 90 ? -1.223 7.212 7.311 1.00 95.88 90 GLY A N 1
ATOM 682 C CA . GLY A 1 90 ? -0.454 6.263 6.507 1.00 95.88 90 GLY A CA 1
ATOM 683 C C . GLY A 1 90 ? -0.871 6.273 5.036 1.00 95.88 90 GLY A C 1
ATOM 684 O O . GLY A 1 90 ? -0.016 6.381 4.160 1.00 95.88 90 GLY A O 1
ATOM 685 N N . PHE A 1 91 ? -2.176 6.250 4.752 1.00 95.81 91 PHE A N 1
ATOM 686 C CA . PHE A 1 91 ? -2.685 6.353 3.381 1.00 95.81 91 PHE A CA 1
ATOM 687 C C . PHE A 1 91 ? -2.309 7.674 2.714 1.00 95.81 91 PHE A C 1
ATOM 689 O O . PHE A 1 91 ? -1.855 7.679 1.571 1.00 95.81 91 PHE A O 1
ATOM 696 N N . VAL A 1 92 ? -2.451 8.791 3.430 1.00 95.69 92 VAL A N 1
ATOM 697 C CA . VAL A 1 92 ? -2.092 10.118 2.916 1.00 95.69 92 VAL A CA 1
ATOM 698 C C . VAL A 1 92 ? -0.600 10.193 2.588 1.00 95.69 92 VAL A C 1
ATOM 700 O O . VAL A 1 92 ? -0.242 10.675 1.517 1.00 95.69 92 VAL A O 1
ATOM 703 N N . LEU A 1 93 ? 0.274 9.676 3.456 1.00 94.31 93 LEU A N 1
ATOM 704 C CA . LEU A 1 93 ? 1.719 9.665 3.214 1.00 94.31 93 LEU A CA 1
ATOM 705 C C . LEU A 1 93 ? 2.088 8.834 1.984 1.00 94.31 93 LEU A C 1
ATOM 707 O O . LEU A 1 93 ? 2.913 9.276 1.188 1.00 94.31 93 LEU A O 1
ATOM 711 N N . ILE A 1 94 ? 1.454 7.673 1.794 1.00 92.31 94 ILE A N 1
ATOM 712 C CA . ILE A 1 94 ? 1.655 6.849 0.594 1.00 92.31 94 ILE A CA 1
ATOM 7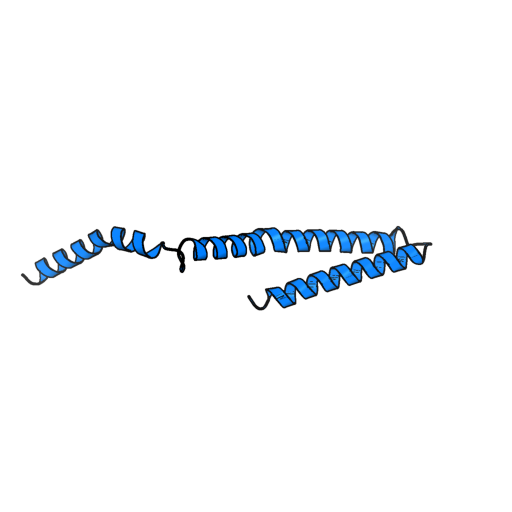13 C C . ILE A 1 94 ? 1.276 7.643 -0.658 1.00 92.31 94 ILE A C 1
ATOM 715 O O . ILE A 1 94 ? 2.061 7.693 -1.598 1.00 92.31 94 ILE A O 1
ATOM 719 N N . ILE A 1 95 ? 0.124 8.319 -0.661 1.00 90.31 95 ILE A N 1
ATOM 720 C CA . ILE A 1 95 ? -0.332 9.114 -1.810 1.00 90.31 95 ILE A CA 1
ATOM 721 C C . ILE A 1 95 ? 0.611 10.293 -2.087 1.00 90.31 95 ILE A C 1
ATOM 723 O O . ILE A 1 95 ? 0.946 10.536 -3.242 1.00 90.31 95 ILE A O 1
ATOM 727 N N . ILE A 1 96 ? 1.067 11.011 -1.054 1.00 92.31 96 ILE A N 1
ATOM 728 C CA . ILE A 1 96 ? 1.974 12.161 -1.210 1.00 92.31 96 ILE A CA 1
ATOM 729 C C . ILE A 1 96 ? 3.332 11.726 -1.768 1.00 92.31 96 ILE A C 1
ATOM 731 O O . ILE A 1 96 ? 3.861 12.375 -2.666 1.00 92.31 96 ILE A O 1
ATOM 735 N N . LEU A 1 97 ? 3.906 10.648 -1.231 1.00 87.94 97 LEU A N 1
ATOM 736 C CA . LEU A 1 97 ? 5.231 10.176 -1.636 1.00 87.94 97 LEU A CA 1
ATOM 737 C C . LEU A 1 97 ? 5.209 9.482 -2.999 1.00 87.94 97 LEU A C 1
ATOM 739 O O . LEU A 1 97 ? 6.197 9.535 -3.725 1.00 87.94 97 LEU A O 1
ATOM 743 N N . TRP A 1 98 ? 4.097 8.834 -3.345 1.00 82.50 98 TRP A N 1
ATOM 744 C CA . TRP A 1 98 ? 3.982 8.069 -4.581 1.00 82.50 98 TRP A CA 1
ATOM 745 C C . TRP A 1 98 ? 3.386 8.867 -5.745 1.00 82.50 98 TRP A C 1
ATOM 747 O O . TRP A 1 98 ? 3.767 8.633 -6.881 1.00 82.50 98 TRP A O 1
ATOM 757 N N . GLY A 1 99 ? 2.519 9.854 -5.495 1.00 70.00 99 GLY A N 1
ATOM 758 C CA . GLY A 1 99 ? 1.867 10.647 -6.549 1.00 70.00 99 GLY A CA 1
ATOM 759 C C . GLY A 1 99 ? 2.798 11.552 -7.369 1.00 70.00 99 GLY A C 1
ATOM 760 O O . GLY A 1 99 ? 2.332 12.220 -8.286 1.00 70.00 99 GLY A O 1
ATOM 761 N N . VAL A 1 100 ? 4.089 11.602 -7.028 1.00 63.28 100 VAL A N 1
ATOM 762 C CA . VAL A 1 100 ? 5.135 12.350 -7.746 1.00 63.28 100 VAL A CA 1
ATOM 763 C C . VAL A 1 100 ? 5.898 11.462 -8.746 1.00 63.28 100 VAL A C 1
ATOM 765 O O . VAL A 1 100 ? 6.585 11.997 -9.614 1.00 63.28 100 VAL A O 1
ATOM 768 N N . VAL A 1 101 ? 5.790 10.132 -8.625 1.00 62.44 101 VAL A N 1
ATOM 769 C CA . VAL A 1 101 ? 6.452 9.138 -9.494 1.00 62.44 101 VAL A CA 1
ATOM 770 C C . VAL A 1 101 ? 5.687 8.981 -10.804 1.00 62.44 101 VAL A C 1
ATOM 772 O O . VAL A 1 101 ? 6.362 8.943 -11.857 1.00 62.44 101 VAL A O 1
#

Sequence (101 aa):
MKKFLTHAAASASLLLTPFVTFAQFAPSGGNFGTLLTDILNFSTSVLIPFILAIGFLVFVWGMFRYFIAGGADEGARENGKNLMIYATLGFVLIIILWGVV

Nearest PDB structures (foldseek):
  6h2f-assembly1_A  TM=5.435E-01  e=1.706E+00  Aeromonas hydrophila subsp. hydrophila AL09-71